Protein AF-A0A1F9JCI6-F1 (afdb_monomer)

Sequence (95 aa):
MAKRARSPKKSVVDCENLCSYCLFFQPYPAGSRTHQGNCAYYKEWIENAAFTTCSDMSSQSLKEKGIYRLVSNDQMCWFYVRRQEKIRTRLYAVK

Structure (mmCIF, N/CA/C/O backbone):
data_AF-A0A1F9JCI6-F1
#
_entry.id   AF-A0A1F9JCI6-F1
#
loop_
_atom_site.group_PDB
_atom_site.id
_atom_site.type_symbol
_atom_site.label_atom_id
_atom_site.label_alt_id
_atom_site.label_comp_id
_atom_site.label_asym_id
_atom_site.label_entity_id
_atom_site.label_seq_id
_atom_site.pdbx_PDB_ins_code
_atom_site.Cartn_x
_atom_site.Cartn_y
_atom_site.Cartn_z
_atom_site.occupancy
_atom_site.B_iso_or_equiv
_atom_site.auth_seq_id
_atom_site.auth_comp_id
_atom_site.auth_asym_id
_atom_site.auth_atom_id
_atom_site.pdbx_PDB_model_num
ATOM 1 N N . MET A 1 1 ? 43.355 -10.072 -4.573 1.00 41.69 1 MET A N 1
ATOM 2 C CA . MET A 1 1 ? 41.944 -10.518 -4.598 1.00 41.69 1 MET A CA 1
ATOM 3 C C . MET A 1 1 ? 41.166 -9.753 -3.534 1.00 41.69 1 MET A C 1
ATOM 5 O O . MET A 1 1 ? 41.292 -10.062 -2.356 1.00 41.69 1 MET A O 1
ATOM 9 N N . ALA A 1 2 ? 40.443 -8.698 -3.914 1.00 47.75 2 ALA A N 1
ATOM 10 C CA . ALA A 1 2 ? 39.649 -7.921 -2.965 1.00 47.75 2 ALA A CA 1
ATOM 11 C C . ALA A 1 2 ? 38.355 -8.684 -2.636 1.00 47.75 2 ALA A C 1
ATOM 13 O O . ALA A 1 2 ? 37.520 -8.902 -3.514 1.00 47.75 2 ALA A O 1
ATOM 14 N N . LYS A 1 3 ? 38.197 -9.114 -1.378 1.00 50.97 3 LYS A N 1
ATOM 15 C CA . LYS A 1 3 ? 36.936 -9.661 -0.863 1.00 50.97 3 LYS A CA 1
ATOM 16 C C . LYS A 1 3 ? 35.89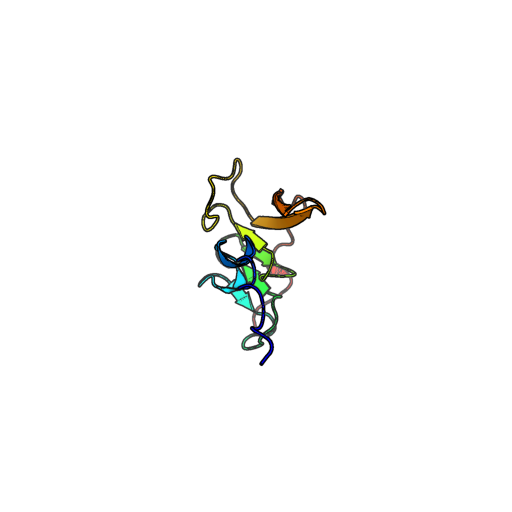4 -8.540 -0.911 1.00 50.97 3 LYS A C 1
ATOM 18 O O . LYS A 1 3 ? 35.990 -7.587 -0.142 1.00 50.97 3 LYS A O 1
ATOM 23 N N . ARG A 1 4 ? 34.935 -8.625 -1.841 1.00 49.06 4 ARG A N 1
ATOM 24 C CA . ARG A 1 4 ? 33.806 -7.687 -1.916 1.00 49.06 4 ARG A CA 1
ATOM 25 C C . ARG A 1 4 ? 33.047 -7.740 -0.593 1.00 49.06 4 ARG A C 1
ATOM 27 O O . ARG A 1 4 ? 32.555 -8.787 -0.182 1.00 49.06 4 ARG A O 1
ATOM 34 N N . ALA A 1 5 ? 33.052 -6.609 0.095 1.00 53.06 5 ALA A N 1
ATOM 35 C CA . ALA A 1 5 ? 32.503 -6.456 1.422 1.00 53.06 5 ALA A CA 1
ATOM 36 C C . ALA A 1 5 ? 30.969 -6.377 1.391 1.00 53.06 5 ALA A C 1
ATOM 38 O O . ALA A 1 5 ? 30.402 -5.665 0.571 1.00 53.06 5 ALA A O 1
ATOM 39 N N . ARG A 1 6 ? 30.377 -7.067 2.375 1.00 46.56 6 ARG A N 1
ATOM 40 C CA . ARG A 1 6 ? 29.057 -6.891 3.005 1.00 46.56 6 ARG A CA 1
ATOM 41 C C . ARG A 1 6 ? 27.822 -6.961 2.100 1.00 46.56 6 ARG A C 1
ATOM 43 O O . ARG A 1 6 ? 27.525 -6.064 1.323 1.00 46.56 6 ARG A O 1
ATOM 50 N N . SER A 1 7 ? 27.045 -8.015 2.344 1.00 54.94 7 SER A N 1
ATOM 51 C CA . SER A 1 7 ? 25.637 -8.165 1.985 1.00 54.94 7 SER A CA 1
ATOM 52 C C . SER A 1 7 ? 24.874 -6.850 2.196 1.00 54.94 7 SER A C 1
ATOM 54 O O . SER A 1 7 ? 25.057 -6.222 3.247 1.00 54.94 7 SER A O 1
ATOM 56 N N . PRO A 1 8 ? 24.018 -6.425 1.250 1.00 52.44 8 PRO A N 1
ATOM 57 C CA . PRO A 1 8 ? 23.186 -5.253 1.462 1.00 52.44 8 PRO A CA 1
ATOM 58 C C . PRO A 1 8 ? 22.315 -5.522 2.692 1.00 52.44 8 PRO A C 1
ATOM 60 O O . PRO A 1 8 ? 21.678 -6.573 2.794 1.00 52.44 8 PRO A O 1
ATOM 63 N N . LYS A 1 9 ? 22.346 -4.608 3.670 1.00 52.59 9 LYS A N 1
ATOM 64 C CA . LYS A 1 9 ? 21.392 -4.617 4.783 1.00 52.59 9 LYS A CA 1
ATOM 65 C C . LYS A 1 9 ? 20.005 -4.664 4.143 1.00 52.59 9 LYS A C 1
ATOM 67 O O . LYS A 1 9 ? 19.668 -3.711 3.447 1.00 52.59 9 LYS A O 1
ATOM 72 N N . LYS A 1 10 ? 19.258 -5.763 4.326 1.00 50.94 10 LYS A N 1
ATOM 73 C CA . LYS A 1 10 ? 17.858 -5.852 3.889 1.00 50.94 10 LYS A CA 1
ATOM 74 C C . LYS A 1 10 ? 17.159 -4.602 4.406 1.00 50.94 10 LYS A C 1
ATOM 76 O O . LYS A 1 10 ? 17.136 -4.364 5.615 1.00 50.94 10 LYS A O 1
ATOM 81 N N . SER A 1 11 ? 16.718 -3.754 3.492 1.00 59.53 11 SER A N 1
ATOM 82 C CA . SER A 1 11 ? 15.946 -2.576 3.840 1.00 59.53 11 SER A CA 1
ATOM 83 C C . SER A 1 11 ? 14.626 -3.061 4.440 1.00 59.53 11 SER A C 1
ATOM 85 O O . SER A 1 11 ? 14.143 -4.127 4.082 1.00 59.53 11 SER A O 1
ATOM 87 N N . VAL A 1 12 ? 14.025 -2.333 5.381 1.00 56.75 12 VAL A N 1
ATOM 88 C CA . VAL A 1 12 ? 12.713 -2.734 5.935 1.00 56.75 12 VAL A CA 1
ATOM 89 C C . VAL A 1 12 ? 11.656 -2.842 4.824 1.00 56.75 12 VAL A C 1
ATOM 91 O O . VAL A 1 12 ? 10.747 -3.650 4.934 1.00 56.75 12 VAL A O 1
ATOM 94 N N . VAL A 1 13 ? 11.835 -2.115 3.716 1.00 59.53 13 VAL A N 1
ATOM 95 C CA . VAL A 1 13 ? 11.057 -2.247 2.471 1.00 59.53 13 VAL A CA 1
ATOM 96 C C . VAL A 1 13 ? 11.132 -3.666 1.889 1.00 59.53 13 VAL A C 1
ATOM 98 O O . VAL A 1 13 ? 10.137 -4.155 1.370 1.00 59.53 13 VAL A O 1
ATOM 101 N N . ASP A 1 14 ? 12.265 -4.360 2.041 1.00 65.94 14 ASP A N 1
ATOM 102 C CA . ASP A 1 14 ? 12.431 -5.769 1.651 1.00 65.94 14 ASP A CA 1
ATOM 103 C C . ASP A 1 14 ? 11.714 -6.745 2.604 1.00 65.94 14 ASP A C 1
ATOM 105 O O . ASP A 1 14 ? 11.555 -7.920 2.278 1.00 65.94 14 ASP A O 1
ATOM 109 N N . CYS A 1 15 ? 11.309 -6.281 3.791 1.00 71.75 15 CYS A N 1
ATOM 110 C CA . CYS A 1 15 ? 10.626 -7.069 4.822 1.00 71.75 15 CYS A CA 1
ATOM 111 C C . CYS A 1 15 ? 9.156 -6.656 5.024 1.00 71.75 15 CYS A C 1
ATOM 113 O O . CYS A 1 15 ? 8.490 -7.223 5.888 1.00 71.75 15 CYS A O 1
ATOM 115 N N . GLU A 1 16 ? 8.657 -5.674 4.269 1.00 84.88 16 GLU A N 1
ATOM 116 C CA . GLU A 1 16 ? 7.303 -5.139 4.397 1.00 84.88 16 GLU A CA 1
ATOM 117 C C . GLU A 1 16 ? 6.404 -5.615 3.251 1.00 84.88 16 GLU A C 1
ATOM 119 O O . GLU A 1 16 ? 6.831 -5.761 2.105 1.00 84.88 16 GLU A O 1
ATOM 124 N N . ASN A 1 17 ? 5.123 -5.821 3.547 1.00 90.31 17 ASN A N 1
ATOM 125 C CA . ASN A 1 17 ? 4.141 -6.225 2.551 1.00 90.31 17 ASN A CA 1
ATOM 126 C C . ASN A 1 17 ? 3.610 -4.987 1.827 1.00 90.31 17 ASN A C 1
ATOM 128 O O . ASN A 1 17 ? 2.656 -4.327 2.253 1.00 90.31 17 ASN A O 1
ATOM 132 N N . LEU A 1 18 ? 4.257 -4.660 0.716 1.00 91.38 18 LEU A N 1
ATOM 133 C CA . LEU A 1 18 ? 3.918 -3.506 -0.106 1.00 91.38 18 LEU A CA 1
ATOM 134 C C . LEU A 1 18 ? 2.715 -3.768 -1.013 1.00 91.38 18 LEU A C 1
ATOM 136 O O . LEU A 1 18 ? 2.509 -4.872 -1.521 1.00 91.38 18 LEU A O 1
ATOM 140 N N . CYS A 1 19 ? 1.968 -2.705 -1.312 1.00 92.25 19 CYS A N 1
ATOM 141 C CA . CYS A 1 19 ? 0.855 -2.741 -2.252 1.00 92.25 19 CYS A CA 1
ATOM 142 C C . CYS A 1 19 ? 1.293 -3.162 -3.660 1.00 92.25 19 CYS A C 1
ATOM 144 O O . CYS A 1 19 ? 0.474 -3.703 -4.394 1.00 92.25 19 CYS A O 1
ATOM 146 N N . SER A 1 20 ? 2.567 -2.978 -4.033 1.00 90.31 20 SER A N 1
ATOM 147 C CA . SER A 1 20 ? 3.103 -3.446 -5.319 1.00 90.31 20 SER A CA 1
ATOM 148 C C . SER A 1 20 ? 3.017 -4.963 -5.506 1.00 90.31 20 SER A C 1
ATOM 150 O O . SER A 1 20 ? 3.022 -5.423 -6.642 1.00 90.31 20 SER A O 1
ATOM 152 N N . TYR A 1 21 ? 2.929 -5.728 -4.414 1.00 89.56 21 TYR A N 1
ATOM 153 C CA . TYR A 1 21 ? 2.785 -7.187 -4.426 1.00 89.56 21 TYR A CA 1
ATOM 154 C C . TYR A 1 21 ? 1.354 -7.646 -4.092 1.00 89.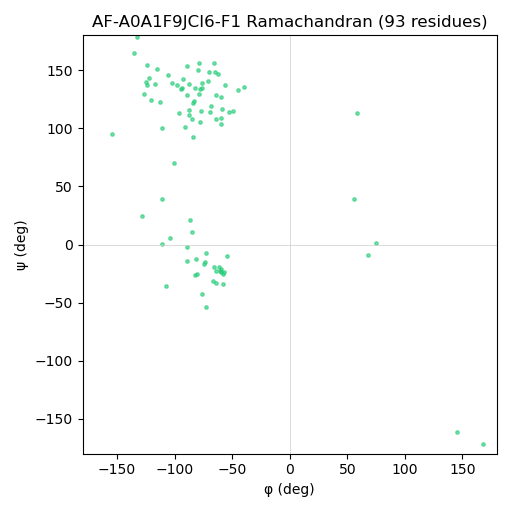56 21 TYR A C 1
ATOM 156 O O . TYR A 1 21 ? 1.097 -8.838 -3.945 1.00 89.56 21 TYR A O 1
ATOM 164 N N . CYS A 1 22 ? 0.409 -6.712 -3.942 1.00 91.38 22 CYS A N 1
ATOM 165 C CA . CYS A 1 22 ? -0.964 -7.008 -3.547 1.00 91.38 22 CYS A CA 1
ATOM 166 C C . CYS A 1 22 ? -1.819 -7.457 -4.736 1.00 91.38 22 CYS A C 1
ATOM 168 O O . CYS A 1 22 ? -1.883 -6.767 -5.750 1.00 91.38 22 CYS A O 1
ATOM 170 N N . LEU A 1 23 ? -2.599 -8.527 -4.561 1.00 91.94 23 LEU A N 1
ATOM 171 C CA . LEU A 1 23 ? -3.583 -8.980 -5.555 1.00 91.94 23 LEU A CA 1
ATOM 172 C C . LEU A 1 23 ? -4.715 -7.965 -5.807 1.00 91.94 23 LEU A C 1
ATOM 174 O O . LEU A 1 23 ? -5.345 -7.991 -6.859 1.00 91.94 23 LEU A O 1
ATOM 178 N N . PHE A 1 24 ? -4.979 -7.065 -4.855 1.00 91.56 24 PHE A N 1
ATOM 179 C CA . PHE A 1 24 ? -5.990 -6.010 -4.989 1.00 91.56 24 PHE A CA 1
ATOM 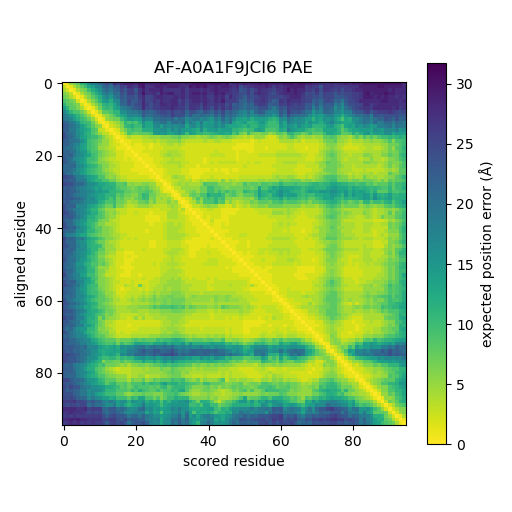180 C C . PHE A 1 24 ? -5.443 -4.716 -5.603 1.00 91.56 24 PHE A C 1
ATOM 182 O O . PHE A 1 24 ? -6.206 -3.759 -5.770 1.00 91.56 24 PHE A O 1
ATOM 189 N N . PHE A 1 25 ? -4.142 -4.647 -5.901 1.00 91.62 25 PHE A N 1
ATOM 190 C CA . PHE A 1 25 ? -3.558 -3.510 -6.598 1.00 91.62 25 PHE A CA 1
ATOM 191 C C . PHE A 1 25 ? -3.753 -3.662 -8.107 1.00 91.62 25 PHE A C 1
ATOM 193 O O . PHE A 1 25 ? -3.346 -4.648 -8.715 1.00 91.62 25 PHE A O 1
ATOM 200 N N . GLN A 1 26 ? -4.386 -2.663 -8.708 1.00 91.38 26 GLN A N 1
ATOM 201 C CA . GLN A 1 26 ? -4.660 -2.587 -10.135 1.00 91.38 26 GLN A CA 1
ATOM 202 C C . GLN A 1 26 ? -3.797 -1.466 -10.731 1.00 91.38 26 GLN A C 1
ATOM 204 O O . GLN A 1 26 ? -4.157 -0.294 -10.568 1.00 91.38 26 GLN A O 1
ATOM 209 N N . PRO A 1 27 ? -2.660 -1.782 -11.379 1.00 89.31 27 PRO A N 1
ATOM 210 C CA . PRO A 1 27 ? -1.785 -0.770 -11.959 1.00 89.31 27 PRO A CA 1
ATOM 211 C C . PRO A 1 27 ? -2.508 0.021 -13.053 1.00 89.31 27 PRO A C 1
ATOM 213 O O . PRO A 1 27 ? -3.348 -0.520 -13.778 1.00 89.31 27 PRO A O 1
ATOM 216 N N . TYR A 1 28 ? -2.171 1.303 -13.178 1.00 85.19 28 TYR A N 1
ATOM 217 C CA . TYR A 1 28 ? -2.710 2.193 -14.199 1.00 85.19 28 TYR A CA 1
ATOM 218 C C . TYR A 1 28 ? -1.576 2.875 -14.987 1.00 85.19 28 TYR A C 1
ATOM 220 O O . TYR A 1 28 ? -0.677 3.464 -14.376 1.00 85.19 28 TYR A O 1
ATOM 228 N N . PRO A 1 29 ? -1.617 2.842 -16.334 1.00 81.62 29 PRO A N 1
ATOM 229 C CA . PRO A 1 29 ? -2.609 2.144 -17.162 1.00 81.62 29 PRO A CA 1
ATOM 230 C C . PRO A 1 29 ? -2.529 0.614 -17.003 1.00 81.62 29 PRO A C 1
ATOM 232 O O . PRO A 1 29 ? -1.500 0.079 -16.582 1.00 81.62 29 PRO A O 1
ATOM 235 N N . ALA A 1 30 ? -3.630 -0.087 -17.289 1.00 76.62 30 ALA A N 1
ATOM 236 C CA . ALA A 1 30 ? -3.720 -1.536 -17.108 1.00 76.62 30 ALA A CA 1
ATOM 237 C C . ALA A 1 30 ? -2.608 -2.265 -17.883 1.00 76.62 30 ALA A C 1
ATOM 239 O O . ALA A 1 30 ? -2.292 -1.911 -19.017 1.00 76.62 30 ALA A O 1
ATOM 240 N N . GLY A 1 31 ? -1.984 -3.264 -17.257 1.00 71.75 31 GLY A N 1
ATOM 241 C CA . GLY A 1 31 ? -0.861 -4.003 -17.850 1.00 71.75 31 GLY A CA 1
ATOM 242 C C . GLY A 1 31 ? 0.476 -3.248 -17.865 1.00 71.75 31 GLY A C 1
ATOM 243 O O . GLY A 1 31 ? 1.475 -3.795 -18.332 1.00 71.75 31 GLY A O 1
ATOM 244 N N . SER A 1 32 ? 0.535 -2.020 -17.340 1.00 75.75 32 SER A N 1
ATOM 245 C CA . SER A 1 32 ? 1.800 -1.308 -17.167 1.00 75.75 32 SER A CA 1
ATOM 246 C C . SER A 1 32 ? 2.565 -1.789 -15.931 1.00 75.75 32 SER A C 1
ATOM 248 O O . SER A 1 32 ? 1.994 -2.299 -14.968 1.00 75.75 32 SER A O 1
ATOM 250 N N . ARG A 1 33 ? 3.887 -1.590 -15.945 1.00 76.12 33 ARG A N 1
ATOM 251 C CA . ARG A 1 33 ? 4.766 -1.811 -14.784 1.00 76.12 33 ARG A CA 1
ATOM 252 C C . ARG A 1 33 ? 4.854 -0.575 -13.883 1.00 76.12 33 ARG A C 1
ATOM 254 O O . ARG A 1 33 ? 5.845 -0.404 -13.177 1.00 76.12 33 ARG A O 1
ATOM 261 N N . THR A 1 34 ? 3.879 0.331 -13.956 1.00 82.50 34 THR A N 1
ATOM 262 C CA . THR A 1 34 ? 3.881 1.511 -13.093 1.00 82.50 34 THR A CA 1
ATOM 263 C C . THR A 1 34 ? 3.598 1.087 -11.655 1.00 82.50 34 THR A C 1
ATOM 265 O O . THR A 1 34 ? 2.865 0.139 -11.377 1.00 82.50 34 THR A O 1
ATOM 268 N N . HIS A 1 35 ? 4.165 1.828 -10.710 1.00 88.25 35 HIS A N 1
ATOM 269 C CA . HIS A 1 35 ? 3.792 1.718 -9.301 1.00 88.25 35 HIS A CA 1
ATOM 270 C C . HIS A 1 35 ? 2.566 2.584 -8.969 1.00 88.25 35 HIS A C 1
ATOM 272 O O . HIS A 1 35 ? 2.245 2.777 -7.802 1.00 88.25 35 HIS A O 1
ATOM 278 N N . GLN A 1 36 ? 1.883 3.117 -9.980 1.00 90.94 36 GLN A N 1
ATOM 279 C CA . GLN A 1 36 ? 0.687 3.939 -9.842 1.00 90.94 36 GLN A CA 1
ATOM 280 C C . GLN A 1 36 ? -0.541 3.101 -10.161 1.00 90.94 36 GLN A C 1
ATOM 282 O O . GLN A 1 36 ? -0.514 2.302 -11.094 1.00 90.94 36 GLN A O 1
ATOM 287 N N . GLY A 1 37 ? -1.619 3.258 -9.401 1.00 91.06 37 GLY A N 1
ATOM 288 C CA . GLY A 1 37 ? -2.820 2.477 -9.660 1.00 91.06 37 GLY A CA 1
ATOM 289 C C . GLY A 1 37 ? -3.862 2.535 -8.562 1.00 91.06 37 GLY A C 1
ATOM 290 O O . GLY A 1 37 ? -3.762 3.289 -7.601 1.00 91.06 37 GLY A O 1
ATOM 291 N N . ASN A 1 38 ? -4.879 1.700 -8.703 1.00 91.19 38 ASN A N 1
ATOM 292 C CA . ASN A 1 38 ? -6.012 1.635 -7.795 1.00 91.19 38 ASN A CA 1
ATOM 293 C C . ASN A 1 38 ? -5.826 0.505 -6.776 1.00 91.19 38 ASN A C 1
ATOM 295 O O . ASN A 1 38 ? -5.474 -0.614 -7.136 1.00 91.19 38 ASN A O 1
ATOM 299 N N . CYS A 1 39 ? -6.144 0.756 -5.508 1.00 91.19 39 CYS A N 1
ATOM 300 C CA . CYS A 1 39 ? -6.436 -0.316 -4.560 1.00 91.19 39 CYS A CA 1
ATOM 301 C C . CYS A 1 39 ? -7.928 -0.657 -4.639 1.00 91.19 39 CYS A C 1
ATOM 303 O O . CYS A 1 39 ? -8.765 0.145 -4.222 1.00 91.19 39 CYS A O 1
ATOM 305 N N . ALA A 1 40 ? -8.278 -1.845 -5.138 1.00 90.50 40 ALA A N 1
ATOM 306 C CA . ALA A 1 40 ? -9.673 -2.273 -5.274 1.00 90.50 40 ALA A CA 1
ATOM 307 C C . ALA A 1 40 ? -10.372 -2.481 -3.917 1.00 90.50 40 ALA A C 1
ATOM 309 O O . ALA A 1 40 ? -11.572 -2.234 -3.793 1.00 90.50 40 ALA A O 1
ATOM 310 N N . TYR A 1 41 ? -9.616 -2.885 -2.890 1.00 90.69 41 TYR A N 1
ATOM 311 C CA . TYR A 1 41 ? -10.145 -3.143 -1.550 1.00 90.69 41 TYR A CA 1
ATOM 312 C C . TYR A 1 41 ? -10.516 -1.844 -0.818 1.00 90.69 41 TYR A C 1
ATOM 314 O O . TYR A 1 41 ? -11.664 -1.654 -0.419 1.00 90.69 41 TYR A O 1
ATOM 322 N N . TYR A 1 42 ? -9.575 -0.900 -0.720 1.00 89.75 42 TYR A N 1
ATOM 323 C CA . TYR A 1 42 ? -9.810 0.399 -0.077 1.00 89.75 42 TYR A CA 1
ATOM 324 C C . TYR A 1 42 ? -10.509 1.424 -0.978 1.00 89.75 42 TYR A C 1
ATOM 326 O O . TYR A 1 42 ? -10.984 2.443 -0.481 1.00 89.75 42 TYR A O 1
ATOM 334 N N . LYS A 1 43 ? -10.609 1.159 -2.289 1.00 89.94 43 LYS A N 1
ATOM 335 C CA . LYS A 1 43 ? -11.166 2.078 -3.299 1.00 89.94 43 LYS A CA 1
ATOM 336 C C . LYS A 1 43 ? -10.457 3.439 -3.299 1.00 89.94 43 LYS A C 1
ATOM 338 O O . LYS A 1 43 ? -11.082 4.488 -3.482 1.00 89.94 43 LYS A O 1
ATOM 343 N N . GLU A 1 44 ? -9.138 3.404 -3.117 1.00 89.62 44 GLU A N 1
ATOM 344 C CA . GLU A 1 44 ? -8.252 4.572 -3.087 1.00 89.62 44 GLU A CA 1
ATOM 345 C C . GLU A 1 44 ? -7.156 4.459 -4.166 1.00 89.62 44 GLU A C 1
ATOM 347 O O . GLU A 1 44 ? -6.646 3.370 -4.444 1.00 89.62 44 GLU A O 1
ATOM 352 N N . TRP A 1 45 ? -6.802 5.589 -4.780 1.00 90.19 45 TRP A N 1
ATOM 353 C CA . TRP A 1 45 ? -5.697 5.714 -5.732 1.00 90.19 45 TRP A CA 1
ATOM 354 C C . TRP A 1 45 ? -4.360 5.727 -4.995 1.00 90.19 45 TRP A C 1
ATOM 356 O O . TRP A 1 45 ? -4.208 6.448 -4.010 1.00 90.19 45 TRP A O 1
ATOM 366 N N . ILE A 1 46 ? -3.381 4.979 -5.486 1.00 90.94 46 ILE A N 1
ATOM 367 C CA . ILE A 1 46 ? -2.020 4.869 -4.969 1.00 90.94 46 ILE A CA 1
ATOM 368 C C . ILE A 1 46 ? -1.061 5.479 -5.992 1.00 90.94 46 ILE A C 1
ATOM 370 O O . ILE A 1 46 ? -0.981 5.032 -7.132 1.00 90.94 46 ILE A O 1
ATOM 374 N N . GLU A 1 47 ? -0.290 6.472 -5.558 1.00 89.06 47 GLU A N 1
ATOM 375 C CA . GLU A 1 47 ? 0.709 7.147 -6.397 1.00 89.06 47 GLU A CA 1
ATOM 376 C C . GLU A 1 47 ? 2.034 6.381 -6.487 1.00 89.06 47 GLU A C 1
ATOM 378 O O . GLU A 1 47 ? 2.792 6.553 -7.438 1.00 89.06 47 GLU A O 1
ATOM 383 N N . ASN 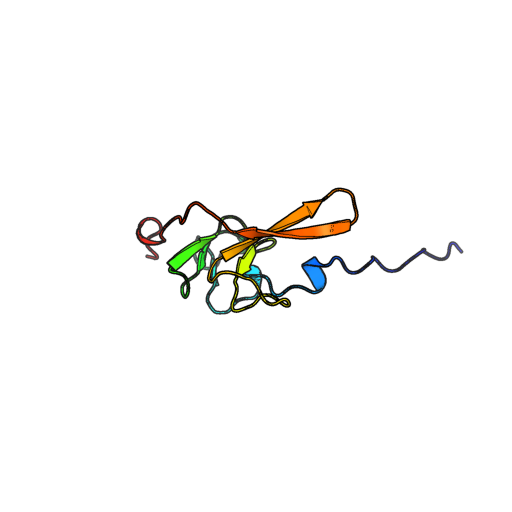A 1 48 ? 2.351 5.568 -5.477 1.00 90.00 48 ASN A N 1
ATOM 384 C CA . ASN A 1 48 ? 3.558 4.753 -5.476 1.00 90.00 48 ASN A CA 1
ATOM 385 C C . ASN A 1 48 ? 3.405 3.512 -4.587 1.00 90.00 48 ASN A C 1
ATOM 387 O O . ASN A 1 48 ? 3.646 3.545 -3.379 1.00 90.00 48 ASN A O 1
ATOM 391 N N . ALA A 1 49 ? 3.029 2.400 -5.204 1.00 91.19 49 ALA A N 1
ATOM 392 C CA . ALA A 1 49 ? 2.811 1.109 -4.576 1.00 91.19 49 ALA A CA 1
ATOM 393 C C . ALA A 1 49 ? 4.091 0.477 -4.005 1.00 91.19 49 ALA A C 1
ATOM 395 O O . ALA A 1 49 ? 3.980 -0.368 -3.123 1.00 91.19 49 ALA A O 1
ATOM 396 N N . ALA A 1 50 ? 5.283 0.904 -4.445 1.00 90.00 50 ALA A N 1
ATOM 397 C CA . ALA A 1 50 ? 6.561 0.406 -3.926 1.00 90.00 50 ALA A CA 1
ATOM 398 C C . ALA A 1 50 ? 6.909 0.953 -2.528 1.00 90.00 50 ALA A C 1
ATOM 400 O O . ALA A 1 50 ? 7.757 0.398 -1.842 1.00 90.00 50 ALA A O 1
ATOM 401 N N . PHE A 1 51 ? 6.251 2.027 -2.083 1.00 90.19 51 PHE A N 1
ATOM 402 C CA . PHE A 1 51 ? 6.418 2.589 -0.733 1.00 90.19 51 PHE A CA 1
ATOM 403 C C . PHE A 1 51 ? 5.077 2.781 -0.030 1.00 90.19 51 PHE A C 1
ATOM 405 O O . PHE A 1 51 ? 4.926 3.643 0.835 1.00 90.19 51 PHE A O 1
ATOM 412 N N . THR A 1 52 ? 4.077 2.007 -0.432 1.00 92.06 52 THR A N 1
ATOM 413 C CA . THR A 1 52 ? 2.737 2.064 0.139 1.00 92.06 52 THR A CA 1
ATOM 414 C C . THR A 1 52 ? 2.364 0.681 0.642 1.00 92.06 52 THR A C 1
ATOM 416 O O . THR A 1 52 ? 2.613 -0.310 -0.033 1.00 92.06 52 THR A O 1
ATOM 419 N N . THR A 1 53 ? 1.757 0.622 1.819 1.00 93.38 53 THR A N 1
ATOM 420 C CA . THR A 1 53 ? 1.142 -0.580 2.391 1.00 93.38 53 THR A CA 1
ATOM 421 C C . THR A 1 53 ? -0.255 -0.227 2.910 1.00 93.38 53 THR A C 1
ATOM 423 O O . THR A 1 53 ? -0.696 0.924 2.824 1.00 93.38 53 THR A O 1
ATOM 426 N N . CYS A 1 54 ? -0.987 -1.198 3.438 1.00 92.69 54 CYS A N 1
ATOM 427 C CA . CYS A 1 54 ? -2.264 -0.969 4.100 1.00 92.69 54 CYS A CA 1
ATOM 428 C C . CYS A 1 54 ? -2.355 -1.766 5.400 1.00 92.69 54 CYS A C 1
ATOM 430 O O . CYS A 1 54 ? -1.581 -2.692 5.628 1.00 92.69 54 CYS A O 1
ATOM 432 N N . SER A 1 55 ? -3.317 -1.423 6.253 1.00 92.75 55 SER A N 1
ATOM 433 C CA . SER A 1 55 ? -3.509 -2.085 7.548 1.00 92.75 55 SER A CA 1
ATOM 434 C C . SER A 1 55 ? -3.792 -3.589 7.470 1.00 92.75 55 SER A C 1
ATOM 436 O O . SER A 1 55 ? -3.578 -4.264 8.467 1.00 92.75 55 SER A O 1
ATOM 438 N N . ASP A 1 56 ? -4.256 -4.125 6.332 1.00 91.69 56 ASP A N 1
ATOM 439 C CA . ASP A 1 56 ? -4.468 -5.577 6.160 1.00 91.69 56 ASP A CA 1
ATOM 440 C C . ASP A 1 56 ? -3.228 -6.315 5.642 1.00 91.69 56 ASP A C 1
ATOM 442 O O . ASP A 1 56 ? -3.195 -7.541 5.666 1.00 91.69 56 ASP A O 1
ATOM 446 N N . MET A 1 57 ? -2.228 -5.592 5.132 1.00 91.88 57 MET A N 1
ATOM 447 C CA . MET A 1 57 ? -0.999 -6.190 4.605 1.00 91.88 57 MET A CA 1
ATOM 448 C C . MET A 1 57 ? 0.192 -5.965 5.522 1.00 91.88 57 MET A C 1
ATOM 450 O O . MET A 1 57 ? 1.042 -6.844 5.612 1.00 91.88 57 MET A O 1
ATOM 454 N N . SER A 1 58 ? 0.248 -4.806 6.178 1.00 89.81 58 SER A N 1
ATOM 455 C CA . SER A 1 58 ? 1.363 -4.373 7.013 1.00 89.81 58 SER A CA 1
ATOM 456 C C . SER A 1 58 ? 1.862 -5.486 7.936 1.00 89.81 58 SER A C 1
ATOM 458 O O . SER A 1 58 ? 1.083 -6.134 8.634 1.00 89.81 58 SER A O 1
ATOM 460 N N . SER A 1 59 ? 3.178 -5.672 7.971 1.00 86.75 59 SER A N 1
ATOM 461 C CA . SER A 1 59 ? 3.872 -6.608 8.859 1.00 86.75 59 SER A CA 1
ATOM 462 C C . SER A 1 59 ? 3.668 -6.276 10.343 1.00 86.75 59 SER A C 1
ATOM 464 O O . SER A 1 59 ? 3.841 -7.130 11.212 1.00 86.75 59 SER A O 1
ATOM 466 N N . GLN A 1 60 ? 3.275 -5.034 10.632 1.00 85.81 60 GLN A N 1
ATOM 467 C CA . GLN A 1 60 ? 2.994 -4.526 11.968 1.00 85.81 60 GLN A CA 1
ATOM 468 C C . GL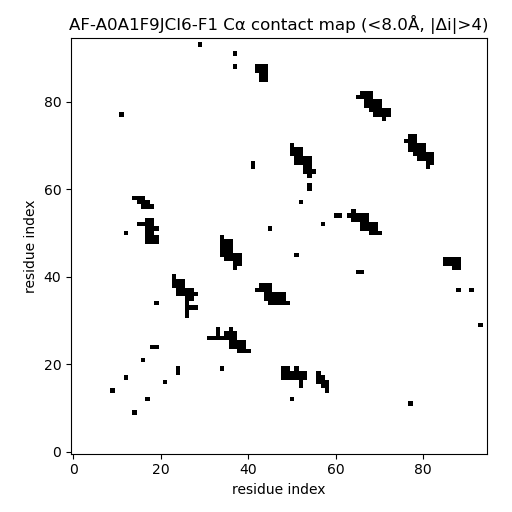N A 1 60 ? 1.520 -4.151 12.124 1.00 85.81 60 GLN A C 1
ATOM 470 O O . GLN A 1 60 ? 0.872 -3.701 11.177 1.00 85.81 60 GLN A O 1
ATOM 475 N N . SER A 1 61 ? 1.013 -4.261 13.354 1.00 86.88 61 SER A N 1
ATOM 476 C CA . SER A 1 61 ? -0.338 -3.818 13.699 1.00 86.88 61 SER A CA 1
ATOM 477 C C . SER A 1 61 ? -0.431 -2.290 13.644 1.00 86.88 61 SER A C 1
ATOM 479 O O . SER A 1 61 ? 0.215 -1.586 14.424 1.00 86.88 61 SER A O 1
ATOM 481 N N . LEU A 1 62 ? -1.223 -1.771 12.705 1.00 88.88 62 LEU A N 1
ATOM 482 C CA . LEU A 1 62 ? -1.447 -0.336 12.532 1.00 88.88 62 LEU A CA 1
ATOM 483 C C . LEU A 1 62 ? -2.689 0.112 13.309 1.00 88.88 62 LEU A C 1
ATOM 485 O O . LEU A 1 62 ? -3.693 -0.593 13.365 1.00 88.88 62 LEU A O 1
ATOM 489 N N . LYS A 1 63 ? -2.624 1.310 13.902 1.00 87.00 63 LYS A N 1
ATOM 490 C CA . LYS A 1 63 ? -3.680 1.838 14.785 1.00 87.00 63 LYS A CA 1
ATOM 491 C C . LYS A 1 63 ? -5.016 2.077 14.079 1.00 87.00 63 LYS A C 1
ATOM 493 O O . LYS A 1 63 ? -6.062 1.948 14.704 1.00 87.00 63 LYS A O 1
ATOM 498 N N . GLU A 1 64 ? -4.987 2.454 12.804 1.00 89.00 64 GLU A N 1
ATOM 499 C CA . GLU A 1 64 ? -6.183 2.789 12.034 1.00 89.00 64 GLU A CA 1
ATOM 500 C C . GLU A 1 64 ? -6.277 1.930 10.774 1.00 89.00 64 GLU A C 1
ATOM 502 O O . GLU A 1 64 ? -5.278 1.474 10.219 1.00 89.00 64 GLU A O 1
ATOM 507 N N . LYS A 1 65 ? -7.503 1.733 10.282 1.00 90.12 65 LYS A N 1
ATOM 508 C CA . LYS A 1 65 ? -7.708 1.049 9.005 1.00 90.12 65 LYS A CA 1
ATOM 509 C C . LYS A 1 65 ? -7.415 1.981 7.830 1.00 90.12 65 LYS A C 1
ATOM 511 O O . LYS A 1 65 ? -7.914 3.114 7.772 1.00 90.12 65 LYS A O 1
ATOM 516 N N . GLY A 1 66 ? -6.661 1.492 6.849 1.00 90.44 66 GLY A N 1
ATOM 517 C CA . GLY A 1 66 ? -6.441 2.211 5.599 1.00 90.44 66 GLY A CA 1
ATOM 518 C C . GLY A 1 66 ? -5.067 2.052 4.971 1.00 90.44 66 GLY A C 1
ATOM 519 O O . GLY A 1 66 ? -4.323 1.125 5.274 1.00 90.44 66 GLY A O 1
ATOM 520 N N . ILE A 1 67 ? -4.759 2.990 4.073 1.00 92.00 67 ILE A N 1
ATOM 521 C CA . ILE A 1 67 ? -3.522 3.038 3.292 1.00 92.00 67 ILE A CA 1
ATOM 522 C C . ILE A 1 67 ? -2.470 3.923 3.973 1.00 92.00 67 ILE A C 1
ATOM 524 O O . ILE A 1 67 ? -2.737 5.062 4.376 1.00 92.00 67 ILE A O 1
ATOM 528 N N . TYR A 1 68 ? -1.248 3.410 4.033 1.00 92.19 68 TYR A N 1
ATOM 529 C CA . TYR A 1 68 ? -0.099 4.029 4.675 1.00 92.19 68 TYR A CA 1
ATOM 530 C C . TYR A 1 68 ? 1.056 4.165 3.697 1.00 92.19 68 TYR A C 1
ATOM 532 O O . TYR A 1 68 ? 1.335 3.257 2.917 1.00 92.19 68 TYR A O 1
ATOM 540 N N . ARG A 1 69 ? 1.755 5.295 3.772 1.00 90.69 69 ARG A N 1
ATOM 541 C CA . ARG A 1 69 ? 3.027 5.492 3.085 1.00 90.69 69 ARG A CA 1
ATOM 542 C C . ARG A 1 69 ? 4.163 5.143 4.033 1.00 90.69 69 ARG A C 1
ATOM 544 O O . ARG A 1 69 ? 4.166 5.579 5.181 1.00 90.69 69 ARG A O 1
ATOM 551 N N . LEU A 1 70 ? 5.128 4.391 3.534 1.00 88.38 70 LEU A N 1
ATOM 552 C CA . LEU A 1 70 ? 6.385 4.133 4.213 1.00 88.38 70 LEU A CA 1
ATOM 553 C C . LEU A 1 70 ? 7.328 5.293 3.919 1.00 88.38 70 LEU A C 1
ATOM 555 O O . LEU A 1 70 ? 7.612 5.600 2.759 1.00 88.38 70 LEU A O 1
ATOM 559 N N . VAL A 1 71 ? 7.795 5.952 4.973 1.00 86.56 71 VAL A N 1
ATOM 560 C CA . VAL A 1 71 ? 8.767 7.043 4.876 1.00 86.56 71 VAL A CA 1
ATOM 561 C C . VAL A 1 71 ? 10.000 6.660 5.680 1.00 86.56 71 VAL A C 1
ATOM 563 O O . VAL A 1 71 ? 9.890 6.333 6.862 1.00 86.56 71 VAL A O 1
ATOM 566 N N . SER A 1 72 ? 11.168 6.676 5.042 1.00 80.06 72 SER A N 1
ATOM 567 C CA . SER A 1 72 ? 12.447 6.521 5.728 1.00 80.06 72 SER A CA 1
ATOM 568 C C . SER A 1 72 ? 12.827 7.839 6.383 1.00 80.06 72 SER A C 1
ATOM 570 O O . SER A 1 72 ? 12.840 8.870 5.712 1.00 80.06 72 SER A O 1
ATOM 572 N N . ASN A 1 73 ? 13.180 7.805 7.662 1.00 75.38 73 ASN A N 1
ATOM 573 C CA . ASN A 1 73 ? 13.932 8.895 8.271 1.00 75.38 73 ASN A CA 1
ATOM 574 C C . ASN A 1 73 ? 15.438 8.621 8.105 1.00 75.38 73 ASN A C 1
ATOM 576 O O . ASN A 1 73 ? 15.848 7.457 8.050 1.00 75.38 73 ASN A O 1
ATOM 580 N N . ASP A 1 74 ? 16.257 9.673 8.082 1.00 67.06 74 ASP A N 1
ATOM 581 C CA . ASP A 1 74 ? 17.720 9.646 7.900 1.00 67.06 74 ASP A CA 1
ATOM 582 C C . ASP A 1 74 ? 18.460 8.736 8.909 1.00 67.06 74 ASP A C 1
ATOM 584 O O . ASP A 1 74 ? 19.637 8.422 8.743 1.00 67.06 74 ASP A O 1
ATOM 588 N N . GLN A 1 75 ? 17.763 8.250 9.942 1.00 59.91 75 GLN A N 1
ATOM 589 C CA . GLN A 1 75 ? 18.280 7.401 11.017 1.00 59.91 75 GLN A CA 1
ATOM 590 C C . GLN A 1 75 ? 17.755 5.949 10.990 1.00 59.91 75 GLN A C 1
ATOM 592 O O . GLN A 1 75 ? 17.512 5.350 12.031 1.00 59.91 75 GLN A O 1
ATOM 597 N N . MET A 1 76 ? 17.611 5.350 9.802 1.00 61.22 76 MET A N 1
ATOM 598 C CA . MET A 1 76 ? 17.285 3.920 9.571 1.00 61.22 76 MET A CA 1
ATOM 599 C C . MET A 1 76 ? 15.879 3.435 9.964 1.00 61.22 76 MET A C 1
ATOM 601 O O . MET A 1 76 ? 15.514 2.320 9.587 1.00 61.22 76 MET A O 1
ATOM 605 N N . CYS A 1 77 ? 15.070 4.233 10.657 1.00 66.75 77 CYS A N 1
ATOM 606 C CA . CYS A 1 77 ? 13.709 3.842 11.020 1.00 66.75 77 CYS A CA 1
ATOM 607 C C . CYS A 1 77 ? 12.706 4.244 9.930 1.00 66.75 77 CYS A C 1
ATOM 609 O O . CYS A 1 77 ? 12.659 5.399 9.499 1.00 66.75 77 CYS A O 1
ATOM 611 N N . TRP A 1 78 ? 11.898 3.276 9.495 1.00 72.19 78 TRP A N 1
ATOM 612 C CA . TRP A 1 78 ? 10.748 3.514 8.629 1.00 72.19 78 TRP A CA 1
ATOM 613 C C . TRP A 1 78 ? 9.520 3.827 9.475 1.00 72.19 78 TRP A C 1
ATOM 615 O O . TRP A 1 78 ? 9.274 3.173 10.487 1.00 72.19 78 TRP A O 1
ATOM 625 N N . PHE A 1 79 ? 8.744 4.814 9.039 1.00 83.12 79 PHE A N 1
ATOM 626 C CA . PHE A 1 79 ? 7.505 5.221 9.687 1.00 83.12 79 PHE A CA 1
ATOM 627 C C . PHE A 1 79 ? 6.323 5.007 8.749 1.00 83.12 79 PHE A C 1
ATOM 629 O O . PHE A 1 79 ? 6.390 5.323 7.558 1.00 83.12 79 PHE A O 1
ATOM 636 N N . TYR A 1 80 ? 5.225 4.500 9.309 1.00 86.19 80 TYR A N 1
ATOM 637 C CA . TYR A 1 80 ? 3.946 4.395 8.619 1.00 86.19 80 TYR A CA 1
ATOM 638 C C . TYR A 1 80 ? 3.210 5.723 8.757 1.00 86.19 80 TYR A C 1
ATOM 640 O O . TYR A 1 80 ? 2.700 6.066 9.824 1.00 86.19 80 TYR A O 1
ATOM 648 N N . VAL A 1 81 ? 3.131 6.474 7.666 1.00 87.81 81 VAL A N 1
ATOM 649 C CA . VAL A 1 81 ? 2.381 7.726 7.610 1.00 87.81 81 VAL A CA 1
ATOM 650 C C . VAL A 1 81 ? 1.009 7.434 7.021 1.00 87.81 81 VAL A C 1
ATOM 652 O O . VAL A 1 81 ? 0.891 7.062 5.849 1.00 87.81 81 VAL A O 1
AT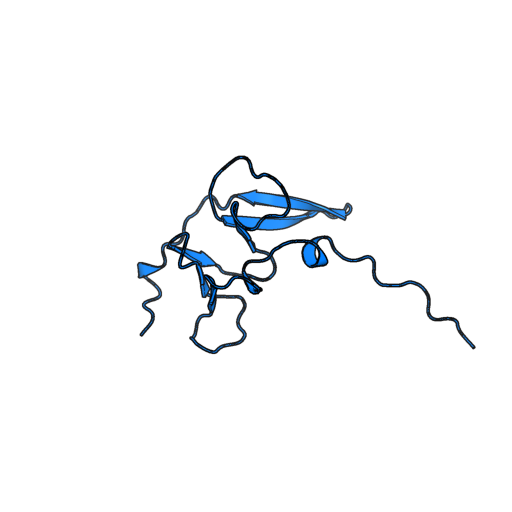OM 655 N N . ARG A 1 82 ? -0.049 7.580 7.829 1.00 88.25 82 ARG A N 1
ATOM 656 C CA . ARG A 1 82 ? -1.423 7.437 7.338 1.00 88.25 82 ARG A CA 1
ATOM 657 C C . ARG A 1 82 ? -1.693 8.533 6.315 1.00 88.25 82 ARG A C 1
ATOM 659 O O . ARG A 1 82 ? -1.493 9.713 6.593 1.00 88.25 82 ARG A O 1
ATOM 666 N N . ARG A 1 83 ? -2.187 8.153 5.138 1.00 80.88 83 ARG A N 1
ATOM 667 C CA . ARG A 1 83 ? -2.660 9.141 4.163 1.00 80.88 83 ARG A CA 1
ATOM 668 C C . ARG A 1 83 ? -3.927 9.815 4.682 1.00 80.88 83 ARG A C 1
ATOM 670 O O . ARG A 1 83 ? -4.927 9.137 4.905 1.00 80.88 83 ARG A O 1
ATOM 677 N N . GLN A 1 84 ? -3.865 11.131 4.866 1.00 75.56 84 GLN A N 1
ATOM 678 C CA . GLN A 1 84 ? -5.016 11.936 5.283 1.00 75.56 84 GLN A CA 1
ATOM 679 C C . GLN A 1 84 ? -5.986 12.156 4.117 1.00 75.56 84 GLN A C 1
ATOM 681 O O . GLN A 1 84 ? -7.195 11.990 4.266 1.00 75.56 84 GLN A O 1
ATOM 686 N N . GLU A 1 85 ? -5.453 12.445 2.930 1.00 77.50 85 GLU A N 1
ATOM 687 C CA . GLU A 1 85 ? -6.254 12.653 1.729 1.00 77.50 85 GLU A CA 1
ATOM 688 C C . GLU A 1 85 ? -6.520 11.336 1.001 1.00 77.50 85 GLU A C 1
ATOM 690 O O . GLU A 1 85 ? -5.614 10.669 0.488 1.00 77.50 85 GLU A O 1
ATOM 695 N N . LYS A 1 86 ? -7.801 10.965 0.945 1.00 77.75 86 LYS A N 1
ATOM 696 C CA . LYS A 1 86 ? -8.280 9.799 0.204 1.00 77.75 86 LYS A CA 1
ATOM 697 C C . LYS A 1 86 ? -8.652 10.212 -1.212 1.00 77.75 86 LYS A C 1
ATOM 699 O O . LYS A 1 86 ? -9.745 10.725 -1.451 1.00 77.75 86 LYS A O 1
ATOM 704 N N . ILE A 1 87 ? -7.773 9.929 -2.165 1.00 80.38 87 ILE A N 1
ATOM 705 C CA . ILE A 1 87 ? -8.087 10.095 -3.585 1.00 80.38 87 ILE A CA 1
ATOM 706 C C . ILE A 1 87 ? -8.944 8.898 -4.013 1.00 80.38 87 ILE A C 1
ATOM 708 O O . ILE A 1 87 ? -8.446 7.780 -4.135 1.00 80.38 87 ILE A O 1
ATOM 712 N N . ARG A 1 88 ? -10.252 9.105 -4.198 1.00 77.69 88 ARG A 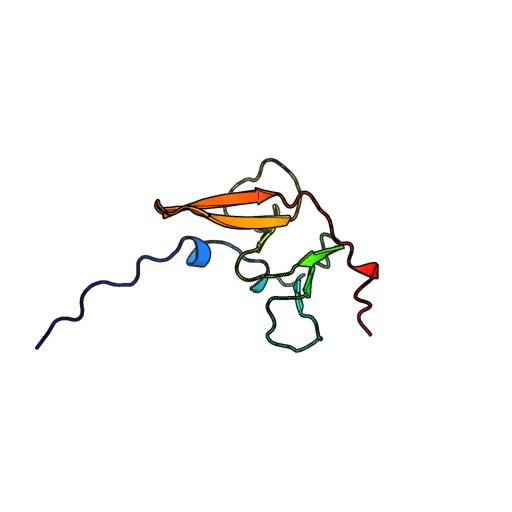N 1
ATOM 713 C CA . ARG A 1 88 ? -11.177 8.035 -4.610 1.00 77.69 88 ARG A CA 1
ATOM 714 C C . ARG A 1 88 ? -10.940 7.635 -6.064 1.00 77.69 88 ARG A C 1
ATOM 716 O O . ARG A 1 88 ? -10.794 8.480 -6.941 1.00 77.69 88 ARG A O 1
ATOM 723 N N . THR A 1 89 ? -11.028 6.339 -6.335 1.00 68.00 89 THR A N 1
ATOM 724 C CA . THR A 1 89 ? -10.713 5.746 -7.646 1.00 68.00 89 THR A CA 1
ATOM 725 C C . THR A 1 89 ? -11.743 6.021 -8.748 1.00 68.00 89 THR A C 1
ATOM 727 O O . THR A 1 89 ? -11.469 5.723 -9.903 1.00 68.00 89 THR A O 1
ATOM 730 N N . ARG A 1 90 ? -12.904 6.633 -8.446 1.00 63.28 90 ARG A N 1
ATOM 731 C CA . ARG A 1 90 ? -13.950 6.954 -9.448 1.00 63.28 90 ARG A CA 1
ATOM 732 C C . ARG A 1 90 ? -13.456 7.827 -10.611 1.00 63.28 90 ARG A C 1
ATOM 734 O O . ARG A 1 90 ? -14.080 7.806 -11.663 1.00 63.28 90 ARG A O 1
ATOM 741 N N . LEU A 1 91 ? -12.377 8.588 -10.418 1.00 54.09 91 LEU A N 1
ATOM 742 C CA . LEU A 1 91 ? -11.794 9.455 -11.448 1.00 54.09 91 LEU A CA 1
ATOM 743 C C . LEU A 1 91 ? -10.903 8.696 -12.442 1.00 54.09 91 LEU A C 1
ATOM 745 O O . LEU A 1 91 ? -10.776 9.110 -13.588 1.00 54.09 91 LEU A O 1
ATOM 749 N N . TYR A 1 92 ? -10.332 7.564 -12.030 1.00 59.06 92 TYR A N 1
ATOM 750 C CA . TYR A 1 92 ? -9.511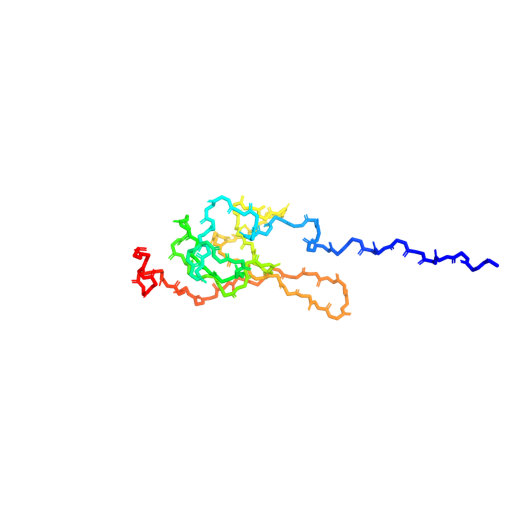 6.707 -12.880 1.00 59.06 92 TYR A CA 1
ATOM 751 C C . TYR A 1 92 ? -10.377 5.538 -13.332 1.00 59.06 92 TYR A C 1
ATOM 753 O O . TYR A 1 92 ? -10.255 4.417 -12.836 1.00 59.06 92 TYR A O 1
ATOM 761 N N . ALA A 1 93 ? -11.337 5.842 -14.208 1.00 50.44 93 ALA A N 1
ATOM 762 C CA . ALA A 1 93 ? -12.220 4.844 -14.784 1.00 50.44 93 ALA A CA 1
ATOM 763 C C . ALA A 1 93 ? -11.368 3.818 -15.539 1.00 50.44 93 ALA A C 1
ATOM 765 O O . ALA A 1 93 ? -10.777 4.119 -16.575 1.00 50.44 93 ALA A O 1
ATOM 766 N N . VAL A 1 94 ? -11.291 2.615 -14.975 1.00 46.44 94 VAL A N 1
ATOM 767 C CA . VAL A 1 94 ? -10.815 1.422 -15.666 1.00 46.44 94 VAL A CA 1
ATOM 768 C C . VAL A 1 94 ? -11.762 1.233 -16.852 1.00 46.44 94 VAL A C 1
ATOM 770 O O . VAL A 1 94 ? -12.929 0.897 -16.650 1.00 46.44 94 VAL A O 1
ATOM 773 N N . LYS A 1 95 ? -11.301 1.583 -18.054 1.00 40.03 95 LYS A N 1
ATOM 774 C CA . LYS A 1 95 ? -11.918 1.128 -19.301 1.00 40.03 95 LYS A CA 1
ATOM 775 C C . LYS A 1 95 ? -11.407 -0.267 -19.608 1.00 40.03 95 LYS A C 1
ATOM 777 O O . LYS A 1 95 ? -10.192 -0.484 -19.399 1.00 40.03 95 LYS A O 1
#

Solvent-accessible surface area (backbone atoms only — not comparable to full-atom values): 5888 Å² total; per-residue (Å²): 135,83,79,83,75,75,81,76,76,78,49,68,72,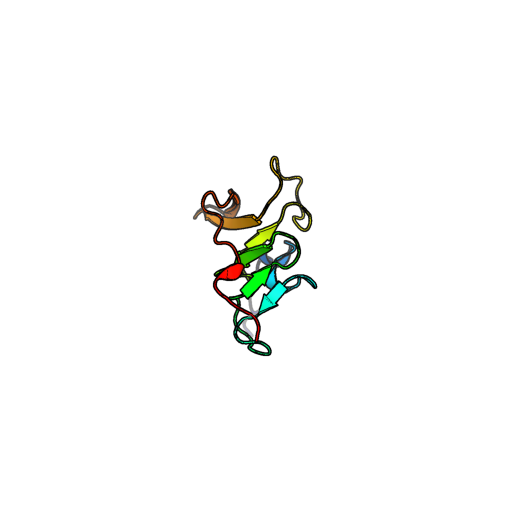80,72,45,46,35,36,68,78,36,90,50,46,45,37,50,63,78,92,47,91,50,48,25,27,34,31,65,83,82,44,29,52,38,83,44,18,81,43,21,29,30,48,91,48,37,80,56,93,56,95,60,90,49,55,24,37,58,42,78,46,101,79,82,49,72,42,81,44,72,62,84,77,77,48,58,36,84,80,65,69,85,125

Foldseek 3Di:
DDDPDDDPPCQVLNVWQFQLPDPQFQDPPGPDPALWGARNVQQFTDNGRSQKDFCVGTPDHDPDGDIWGWDDDPPRDTDTHGDPDGHGCPVVDRD

pLDDT: mean 78.54, std 15.39, range [40.03, 93.38]

Secondary structure (DSSP, 8-state):
-----------GGGGS--GGG-TTEEESSTT---S-EEETTTTEEES-GGGEEETTT-SS--SSSSEEEEEE-TTS-EEEEE-SS--BGGGS---

Mean predicted aligned error: 9.4 Å

Nearest PDB structures (foldseek):
  5d5g-assembly1_B  TM=5.635E-01  e=6.104E+00  Colocasia esculenta

Radius of gyration: 15.63 Å; Cα contacts (8 Å, |Δi|>4): 145; chains: 1; bounding box: 56×23×34 Å